Protein AF-A0A6L5YYE6-F1 (afdb_monomer)

Radius of gyration: 28.75 Å; Cα contacts (8 Å, |Δi|>4): 236; chains: 1; bounding box: 98×44×46 Å

Mean predicted aligned error: 14.34 Å

Sequence (145 aa):
MRAGAVIAVIAVLAAAAPAAGPAAAQTPPAPPPVQLPVKTYPEITTFGGSDAPVAADGQAVYQLYSAQKEAGRPWVGAVFVRRMGGAATYLSRAYDCAAGTWRWLGEAARPDRISLSVTSLDQTRRRALVPGSIEHRLAHYACAL

Secondary structure (DSSP, 8-state):
---------------PPP--PPP---PPPPPPP--------S--S-B---SSEEEE-SS-EEEEEEEE--TT-SSEEEEEEEEETTEEEEEEEEEETTTTEEEEEEEESSGGG-------TTTT--EEPPTTSHHHHHHHHHH--

Foldseek 3Di:
DDDDDDDDDDDDDDDDDDDDDDDDPPDPPDPDADQAPADPDPDCQKDQWDPDFQDDDVFWTKTWRMWHDDPPDQWIWTWIWIDGPNQTKIWIKIDNNRRQKIAGQAMDSDPVPRPSPCVDPVRGDIGHHDPPDRVVSVNNVNSND

Structure (mmCIF, N/CA/C/O backbone):
data_AF-A0A6L5YYE6-F1
#
_entry.id   AF-A0A6L5YYE6-F1
#
loop_
_atom_site.group_PDB
_atom_site.id
_atom_site.type_symbol
_atom_site.label_atom_id
_atom_site.label_alt_id
_atom_site.label_comp_id
_atom_site.label_asym_id
_atom_site.label_entity_id
_atom_site.label_seq_id
_atom_site.pdbx_PDB_ins_code
_atom_site.Cartn_x
_atom_site.Cartn_y
_atom_site.Cartn_z
_atom_site.occupancy
_atom_site.B_iso_or_equiv
_atom_site.auth_seq_id
_atom_site.auth_comp_id
_atom_site.auth_asym_id
_atom_site.auth_atom_id
_atom_site.pdbx_PDB_model_num
ATOM 1 N N . MET A 1 1 ? -85.479 -28.296 -27.230 1.00 37.72 1 MET A N 1
ATOM 2 C CA . MET A 1 1 ? -84.023 -28.414 -27.457 1.00 37.72 1 MET A CA 1
ATOM 3 C C . MET A 1 1 ? -83.508 -27.062 -27.933 1.00 37.72 1 MET A C 1
ATOM 5 O O . MET A 1 1 ? -84.096 -26.551 -28.870 1.00 37.72 1 MET A O 1
ATOM 9 N N . ARG A 1 2 ? -82.450 -26.548 -27.280 1.00 36.22 2 ARG A N 1
ATOM 10 C CA . ARG A 1 2 ? -81.514 -25.468 -27.692 1.00 36.22 2 ARG A CA 1
ATOM 11 C C . ARG A 1 2 ? -82.129 -24.077 -27.962 1.00 36.22 2 ARG A C 1
ATOM 13 O O . ARG A 1 2 ? -82.857 -23.893 -28.919 1.00 36.22 2 ARG A O 1
ATOM 20 N N . ALA A 1 3 ? -81.996 -23.155 -27.000 1.00 36.00 3 ALA A N 1
ATOM 21 C CA . ALA A 1 3 ? -80.912 -22.152 -26.859 1.00 36.00 3 ALA A CA 1
ATOM 22 C C . ALA A 1 3 ? -81.203 -20.917 -27.742 1.00 36.00 3 ALA A C 1
ATOM 24 O O . ALA A 1 3 ? -81.320 -21.055 -28.947 1.00 36.00 3 ALA A O 1
ATOM 25 N N . GLY A 1 4 ? -81.420 -19.701 -27.239 1.00 31.62 4 GLY A N 1
ATOM 26 C CA . GLY A 1 4 ? -80.808 -19.047 -26.085 1.00 31.62 4 GLY A CA 1
ATOM 27 C C . GLY A 1 4 ? -79.820 -18.007 -26.614 1.00 31.62 4 GLY A C 1
ATOM 28 O O . GLY A 1 4 ? -78.651 -18.323 -26.789 1.00 31.62 4 GLY A O 1
ATOM 29 N N . ALA A 1 5 ? -80.297 -16.795 -26.909 1.00 41.75 5 ALA A N 1
ATOM 30 C CA . ALA A 1 5 ? -79.463 -15.660 -27.297 1.00 41.75 5 ALA A CA 1
ATOM 31 C C . ALA A 1 5 ? -79.866 -14.459 -26.434 1.00 41.75 5 ALA A C 1
ATOM 33 O O . ALA A 1 5 ? -80.883 -13.817 -26.681 1.00 41.75 5 ALA A O 1
ATOM 34 N N . VAL A 1 6 ? -79.092 -14.203 -25.381 1.00 44.09 6 VAL A N 1
ATOM 35 C CA . VAL A 1 6 ? -79.215 -13.001 -24.553 1.00 44.09 6 VAL A CA 1
ATOM 36 C C . VAL A 1 6 ? -77.948 -12.189 -24.771 1.00 44.09 6 VAL A C 1
ATOM 38 O O . VAL A 1 6 ? -76.844 -12.643 -24.480 1.00 44.09 6 VAL A O 1
ATOM 41 N N . ILE A 1 7 ? -78.129 -11.004 -25.345 1.00 43.66 7 ILE A N 1
ATOM 42 C CA . ILE A 1 7 ? -77.086 -10.012 -25.596 1.00 43.66 7 ILE A CA 1
ATOM 43 C C . ILE A 1 7 ? -76.761 -9.348 -24.256 1.00 43.66 7 ILE A C 1
ATOM 45 O O . ILE A 1 7 ? -77.595 -8.63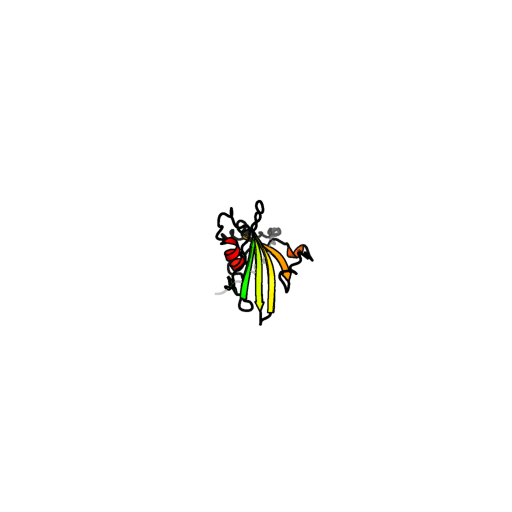6 -23.700 1.00 43.66 7 ILE A O 1
ATOM 49 N N . ALA A 1 8 ? -75.564 -9.591 -23.725 1.00 42.91 8 ALA A N 1
ATOM 50 C CA . ALA A 1 8 ? -75.058 -8.904 -22.543 1.00 42.91 8 ALA A CA 1
ATOM 51 C C . ALA A 1 8 ? -74.195 -7.710 -22.977 1.00 42.91 8 ALA A C 1
ATOM 53 O O . ALA A 1 8 ? -73.116 -7.876 -23.545 1.00 42.91 8 ALA A O 1
ATOM 54 N N . VAL A 1 9 ? -74.698 -6.502 -22.723 1.00 42.97 9 VAL A N 1
ATOM 55 C CA . VAL A 1 9 ? -73.974 -5.238 -22.890 1.00 42.97 9 VAL A CA 1
ATOM 56 C C . VAL A 1 9 ? -72.951 -5.122 -21.759 1.00 42.97 9 VAL A C 1
ATOM 58 O O . VAL A 1 9 ? -73.318 -5.063 -20.587 1.00 42.97 9 VAL A O 1
ATOM 61 N N . ILE A 1 10 ? -71.664 -5.106 -22.104 1.00 44.69 10 ILE A N 1
ATOM 62 C CA . ILE A 1 10 ? -70.564 -4.929 -21.150 1.00 44.69 10 ILE A CA 1
ATOM 63 C C . ILE A 1 10 ? -70.385 -3.427 -20.903 1.00 44.69 10 ILE A C 1
ATOM 65 O O . ILE A 1 10 ? -69.902 -2.700 -21.768 1.00 44.69 10 ILE A O 1
ATOM 69 N N . ALA A 1 11 ? -70.774 -2.964 -19.715 1.00 44.66 11 ALA A N 1
ATOM 70 C CA . ALA A 1 11 ? -70.412 -1.643 -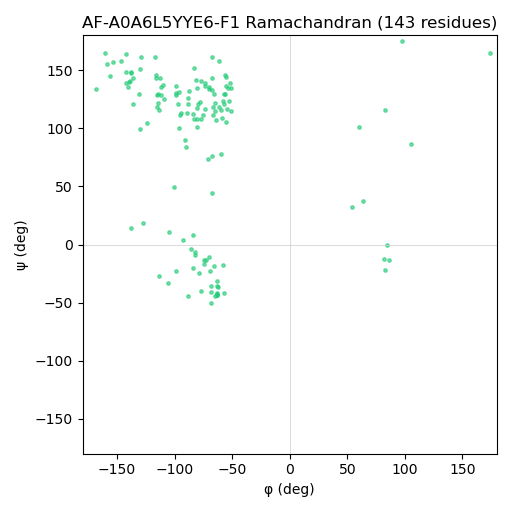19.218 1.00 44.66 11 ALA A CA 1
ATOM 71 C C . ALA A 1 11 ? -68.982 -1.690 -18.655 1.00 44.66 11 ALA A C 1
ATOM 73 O O . ALA A 1 11 ? -68.698 -2.414 -17.701 1.00 44.66 11 ALA A O 1
ATOM 74 N N . VAL A 1 12 ? -68.076 -0.924 -19.261 1.00 41.44 12 VAL A N 1
ATOM 75 C CA . VAL A 1 12 ? -66.694 -0.750 -18.801 1.00 41.44 12 VAL A CA 1
ATOM 76 C C . VAL A 1 12 ? -66.690 0.269 -17.659 1.00 41.44 12 VAL A C 1
ATOM 78 O O . VAL A 1 12 ? -66.885 1.459 -17.893 1.00 41.44 12 VAL A O 1
ATOM 81 N N . LEU A 1 13 ? -66.465 -0.182 -16.421 1.00 44.88 13 LEU A N 1
ATOM 82 C CA . LEU A 1 13 ? -66.096 0.706 -15.317 1.00 44.88 13 LEU A CA 1
ATOM 83 C C . LEU A 1 13 ? -64.581 0.947 -15.357 1.00 44.88 13 LEU A C 1
ATOM 85 O O . LEU A 1 13 ? -63.789 0.041 -15.106 1.00 44.88 13 LEU A O 1
ATOM 89 N N . ALA A 1 14 ? -64.184 2.182 -15.657 1.00 45.44 14 ALA A N 1
ATOM 90 C CA . ALA A 1 14 ? -62.818 2.657 -15.494 1.00 45.44 14 ALA A CA 1
ATOM 91 C C . ALA A 1 14 ? -62.548 2.943 -14.007 1.00 45.44 14 ALA A C 1
ATOM 93 O O . ALA A 1 14 ? -63.052 3.921 -13.456 1.00 45.44 14 ALA A O 1
ATOM 94 N N . ALA A 1 15 ? -61.751 2.095 -13.355 1.00 43.44 15 ALA A N 1
ATOM 95 C CA . ALA A 1 15 ? -61.186 2.376 -12.040 1.00 43.44 15 ALA A CA 1
ATOM 96 C C . ALA A 1 15 ? -59.780 2.968 -12.219 1.00 43.44 15 ALA A C 1
ATOM 98 O O . ALA A 1 15 ? -58.866 2.299 -12.702 1.00 43.44 15 ALA A O 1
ATOM 99 N N . ALA A 1 16 ? -59.622 4.241 -11.856 1.00 45.88 16 ALA A N 1
ATOM 100 C CA . ALA A 1 16 ? -58.339 4.928 -11.831 1.00 45.88 16 ALA A CA 1
ATOM 101 C C . ALA A 1 16 ? -57.434 4.316 -10.746 1.00 45.88 16 ALA A C 1
ATOM 103 O O . ALA A 1 16 ? -57.765 4.345 -9.561 1.00 45.88 16 ALA A O 1
ATOM 104 N N . ALA A 1 17 ? -56.293 3.759 -11.155 1.00 50.69 17 ALA A N 1
ATOM 105 C CA . ALA A 1 17 ? -55.246 3.309 -10.244 1.00 50.69 17 ALA A CA 1
ATOM 106 C C . ALA A 1 17 ? -54.445 4.516 -9.710 1.00 50.69 17 ALA A C 1
ATOM 108 O O . ALA A 1 17 ? -54.167 5.442 -10.478 1.00 50.69 17 ALA A O 1
ATOM 109 N N . PRO A 1 18 ? -54.048 4.533 -8.424 1.00 47.28 18 PRO A N 1
ATOM 110 C CA . PRO A 1 18 ? -53.233 5.610 -7.881 1.00 47.28 18 PRO A CA 1
ATOM 111 C C . PRO A 1 18 ? -51.813 5.553 -8.456 1.00 47.28 18 PRO A C 1
ATOM 113 O O . PRO A 1 18 ? -51.196 4.491 -8.547 1.00 47.28 18 PRO A O 1
ATOM 116 N N . ALA A 1 19 ? -51.298 6.721 -8.839 1.00 46.94 19 ALA A N 1
ATOM 117 C CA . ALA A 1 19 ? -49.935 6.907 -9.312 1.00 46.94 19 ALA A CA 1
ATOM 118 C C . ALA A 1 19 ? -48.928 6.491 -8.226 1.00 46.94 19 ALA A C 1
ATOM 120 O O . ALA A 1 19 ? -48.855 7.102 -7.159 1.00 46.94 19 ALA A O 1
ATOM 121 N N . ALA A 1 20 ? -48.150 5.445 -8.506 1.00 53.16 20 ALA A N 1
ATOM 122 C CA . ALA A 1 20 ? -47.006 5.060 -7.694 1.00 53.16 20 ALA A CA 1
ATOM 123 C C . ALA A 1 20 ? -45.951 6.177 -7.756 1.00 53.16 20 ALA A C 1
ATOM 125 O O . ALA A 1 20 ? -45.408 6.473 -8.822 1.00 53.16 20 ALA A O 1
ATOM 126 N N . GLY A 1 21 ? -45.688 6.823 -6.618 1.00 55.44 21 GLY A N 1
ATOM 127 C CA . GLY A 1 21 ? -44.588 7.776 -6.480 1.00 55.44 21 GLY A CA 1
ATOM 128 C C . GLY A 1 21 ? -43.228 7.108 -6.732 1.00 55.44 21 GLY A C 1
ATOM 129 O O . GLY A 1 21 ? -43.112 5.885 -6.611 1.00 55.44 21 GLY A O 1
ATOM 130 N N . PRO A 1 22 ? -42.188 7.883 -7.090 1.00 52.16 22 PRO A N 1
ATOM 131 C CA . PRO A 1 22 ? -40.873 7.334 -7.386 1.00 52.16 22 PRO A CA 1
ATOM 132 C C . PRO A 1 22 ? -40.325 6.632 -6.142 1.00 52.16 22 PRO A C 1
ATOM 134 O O . PRO A 1 22 ? -40.134 7.251 -5.095 1.00 52.16 22 PRO A O 1
ATOM 137 N N . ALA A 1 23 ? -40.092 5.325 -6.266 1.00 54.09 23 ALA A N 1
ATOM 138 C CA . ALA A 1 23 ? -39.403 4.543 -5.258 1.00 54.09 23 ALA A CA 1
ATOM 139 C C . ALA A 1 23 ? -38.055 5.214 -4.973 1.00 54.09 23 ALA A C 1
ATOM 141 O O . ALA A 1 23 ? -37.214 5.332 -5.866 1.00 54.09 23 ALA A O 1
ATOM 142 N N . ALA A 1 24 ? -37.871 5.687 -3.738 1.00 52.44 24 ALA A N 1
ATOM 143 C CA . ALA A 1 24 ? -36.580 6.145 -3.259 1.00 52.44 24 ALA A CA 1
ATOM 144 C C . ALA A 1 24 ? -35.567 5.034 -3.550 1.00 52.44 24 ALA A C 1
ATOM 146 O O . ALA A 1 24 ? -35.707 3.922 -3.036 1.00 52.44 24 ALA A O 1
ATOM 147 N N . ALA A 1 25 ? -34.601 5.318 -4.426 1.00 52.88 25 ALA A N 1
ATOM 148 C CA . ALA A 1 25 ? -33.508 4.412 -4.721 1.00 52.88 25 ALA A CA 1
ATOM 149 C C . ALA A 1 25 ? -32.833 4.079 -3.390 1.00 52.88 25 ALA A C 1
ATOM 151 O O . ALA A 1 25 ? -32.187 4.929 -2.778 1.00 52.88 25 ALA A O 1
ATOM 152 N N . GLN A 1 26 ? -33.072 2.866 -2.898 1.00 50.88 26 GLN A N 1
ATOM 153 C CA . GLN A 1 26 ? -32.451 2.383 -1.680 1.00 50.88 26 GLN A CA 1
ATOM 154 C C . GLN A 1 26 ? -30.956 2.306 -1.968 1.00 50.88 26 GLN A C 1
ATOM 156 O O . GLN A 1 26 ? -30.509 1.460 -2.743 1.00 50.88 26 GLN A O 1
ATOM 161 N N . THR A 1 27 ? -30.191 3.237 -1.398 1.00 52.88 27 THR A N 1
ATOM 162 C CA . THR A 1 27 ? -28.733 3.171 -1.407 1.00 52.88 27 THR A CA 1
ATOM 163 C C . THR A 1 27 ? -28.344 1.800 -0.854 1.00 52.88 27 THR A C 1
ATOM 165 O O . THR A 1 27 ? -28.782 1.471 0.253 1.00 52.88 27 THR A O 1
ATOM 168 N N . PRO A 1 28 ? -27.578 0.978 -1.596 1.00 56.84 28 PRO A N 1
ATOM 169 C CA . PRO A 1 28 ? -27.161 -0.329 -1.113 1.00 56.84 28 PRO A CA 1
ATOM 170 C C . PRO A 1 28 ? -26.515 -0.191 0.271 1.00 56.84 28 PRO A C 1
ATOM 172 O O . PRO A 1 28 ? -25.761 0.767 0.484 1.00 56.84 28 PRO A O 1
ATOM 175 N N . PRO A 1 29 ? -26.795 -1.106 1.217 1.00 58.84 29 PRO A N 1
ATOM 176 C CA . PRO A 1 29 ? -26.145 -1.081 2.517 1.00 58.84 29 PRO A CA 1
ATOM 177 C C . PRO A 1 29 ? -24.628 -1.100 2.317 1.00 58.84 29 PRO A C 1
ATOM 179 O O . PRO A 1 29 ? -24.114 -1.828 1.463 1.00 58.84 29 PRO A O 1
ATOM 182 N N . ALA A 1 30 ? -23.917 -0.267 3.080 1.00 50.91 30 ALA A N 1
ATOM 183 C CA . ALA A 1 30 ? -22.464 -0.237 3.031 1.00 50.91 30 ALA A CA 1
ATOM 184 C C . ALA A 1 30 ? -21.922 -1.660 3.270 1.00 50.91 30 ALA A C 1
ATOM 186 O O . ALA A 1 30 ? -22.423 -2.347 4.167 1.00 50.91 30 ALA A O 1
ATOM 187 N N . PRO A 1 31 ? -20.940 -2.130 2.476 1.00 56.09 31 PRO A N 1
ATOM 188 C CA . PRO A 1 31 ? -20.363 -3.451 2.678 1.00 56.09 31 PRO A CA 1
ATOM 189 C C . PRO A 1 31 ? -19.834 -3.571 4.115 1.00 56.09 31 PRO A C 1
ATOM 191 O O . PRO A 1 31 ? -19.363 -2.571 4.672 1.00 56.09 31 PRO A O 1
ATOM 194 N N . PRO A 1 32 ? -19.915 -4.766 4.730 1.00 62.44 32 PRO A N 1
ATOM 195 C CA . PRO A 1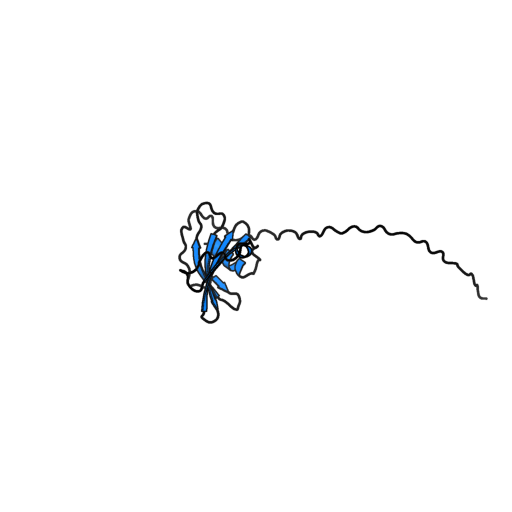 32 ? -19.424 -4.968 6.084 1.00 62.44 32 PRO A CA 1
ATOM 196 C C . PRO A 1 32 ? -17.949 -4.550 6.172 1.00 62.44 32 PRO A C 1
ATOM 198 O O . PRO A 1 32 ? -17.203 -4.742 5.205 1.00 62.44 32 PRO A O 1
ATOM 201 N N . PRO A 1 33 ? -17.517 -3.966 7.305 1.00 60.75 33 PRO A N 1
ATOM 202 C CA . PRO A 1 33 ? -16.144 -3.521 7.462 1.00 60.75 33 PRO A CA 1
ATOM 203 C C . PRO A 1 33 ? -15.204 -4.707 7.263 1.00 60.75 33 PRO A C 1
ATOM 205 O O . PRO A 1 33 ? -15.314 -5.734 7.936 1.00 60.75 33 PRO A O 1
ATOM 208 N N . VAL A 1 34 ? -14.282 -4.563 6.314 1.00 71.38 34 VAL A N 1
ATOM 209 C CA . VAL A 1 34 ? -13.221 -5.540 6.098 1.00 71.38 34 VAL A CA 1
ATOM 210 C C . VAL A 1 34 ? -12.308 -5.513 7.316 1.00 71.38 34 VAL A C 1
ATOM 212 O O . VAL A 1 34 ? -11.601 -4.533 7.544 1.00 71.38 34 VAL A O 1
ATOM 215 N N . GLN A 1 35 ? -12.320 -6.591 8.094 1.00 63.62 35 GLN A N 1
ATOM 216 C CA . GLN A 1 35 ? -11.402 -6.762 9.211 1.00 63.62 35 GLN A CA 1
ATOM 217 C C . GLN A 1 35 ? -10.056 -7.248 8.673 1.00 63.62 35 GLN A C 1
ATOM 219 O O . GLN A 1 35 ? -9.892 -8.417 8.329 1.00 63.62 35 GLN A O 1
ATOM 224 N N . LEU A 1 36 ? -9.097 -6.333 8.565 1.00 66.88 36 LEU A N 1
ATOM 225 C CA . LEU A 1 36 ? -7.698 -6.688 8.347 1.00 66.88 36 LEU A CA 1
ATOM 226 C C . LEU A 1 36 ? -7.043 -7.028 9.691 1.00 66.88 36 LEU A C 1
ATOM 228 O O . LEU A 1 36 ? -7.456 -6.477 10.712 1.00 66.88 36 LEU A O 1
ATOM 232 N N . PRO A 1 37 ? -6.014 -7.893 9.726 1.00 61.25 37 PRO A N 1
ATOM 233 C CA . PRO A 1 37 ? -5.195 -8.045 10.920 1.00 61.25 37 PRO A CA 1
ATOM 234 C C . PRO A 1 37 ? -4.576 -6.686 11.261 1.00 61.25 37 PRO A C 1
ATOM 236 O O . PRO A 1 37 ? -3.728 -6.173 10.534 1.00 61.25 37 PRO A O 1
ATOM 239 N N . VAL A 1 38 ? -5.051 -6.079 12.347 1.00 55.28 38 VAL A N 1
ATOM 240 C CA . VAL A 1 38 ? -4.522 -4.827 12.884 1.00 55.28 38 VAL A CA 1
ATOM 241 C C . VAL A 1 38 ? -3.548 -5.219 13.981 1.00 55.28 38 VAL A C 1
ATOM 243 O O . VAL A 1 38 ? -3.966 -5.550 15.091 1.00 55.28 38 VAL A O 1
ATOM 246 N N . LYS A 1 39 ? -2.247 -5.208 13.695 1.00 53.88 39 LYS A N 1
ATOM 247 C CA . LYS A 1 39 ? -1.283 -5.199 14.794 1.00 53.88 39 LYS A CA 1
ATOM 248 C C . LYS A 1 39 ? -1.401 -3.859 15.506 1.00 53.88 39 LYS A C 1
ATOM 250 O O . LYS A 1 39 ? -1.474 -2.816 14.865 1.00 53.88 39 LYS A O 1
ATOM 255 N N . THR A 1 40 ? -1.470 -3.861 16.831 1.00 47.12 40 THR A N 1
ATOM 256 C CA . THR A 1 40 ? -1.322 -2.630 17.608 1.00 47.12 40 THR A CA 1
ATOM 257 C C . THR A 1 40 ? 0.036 -2.029 17.243 1.00 47.12 40 THR A C 1
ATOM 259 O O . THR A 1 40 ? 1.053 -2.703 17.355 1.00 47.12 40 THR A O 1
ATOM 262 N N . TYR A 1 41 ? 0.033 -0.791 16.733 1.00 46.91 41 TYR A N 1
ATOM 263 C CA . TYR A 1 41 ? 1.160 -0.154 16.032 1.00 46.91 41 TYR A CA 1
ATOM 264 C C . TYR A 1 41 ? 1.994 0.836 16.879 1.00 46.91 41 TYR A C 1
ATOM 266 O O . TYR A 1 41 ? 2.209 1.959 16.412 1.00 46.91 41 TYR A O 1
ATOM 274 N N . PRO A 1 42 ? 2.476 0.545 18.101 1.00 44.06 42 PRO A N 1
ATOM 275 C CA . PRO A 1 42 ? 3.362 1.504 18.744 1.00 44.06 42 PRO A CA 1
ATOM 276 C C . PRO A 1 42 ? 4.757 1.600 18.083 1.00 44.06 42 PRO A C 1
ATOM 278 O O . PRO A 1 42 ? 5.475 2.537 18.410 1.00 44.06 42 PRO A O 1
ATOM 281 N N . GLU A 1 43 ? 5.163 0.710 17.154 1.00 44.62 43 GLU A N 1
ATOM 282 C CA . GLU A 1 43 ? 6.609 0.524 16.875 1.00 44.62 43 GLU A CA 1
ATOM 283 C C . GLU A 1 43 ? 7.068 0.376 15.403 1.00 44.62 43 GLU A C 1
ATOM 285 O O . GLU A 1 43 ? 8.225 0.032 15.169 1.00 44.62 43 GLU A O 1
ATOM 290 N N . ILE A 1 44 ? 6.259 0.679 14.376 1.00 49.81 44 ILE A N 1
ATOM 291 C CA . ILE A 1 44 ? 6.791 0.732 12.990 1.00 49.81 44 ILE A CA 1
ATOM 292 C C . ILE A 1 44 ? 7.283 2.144 12.679 1.00 49.81 44 ILE A C 1
ATOM 294 O O . ILE A 1 44 ? 6.577 2.939 12.057 1.00 49.81 44 ILE A O 1
ATOM 298 N N . THR A 1 45 ? 8.514 2.455 13.080 1.00 56.31 45 THR A N 1
ATOM 299 C CA . THR A 1 45 ? 9.168 3.708 12.675 1.00 56.31 45 THR A CA 1
ATOM 300 C C . THR A 1 45 ? 9.496 3.702 11.180 1.00 56.31 45 THR A C 1
ATOM 302 O O . THR A 1 45 ? 9.258 4.706 10.515 1.00 56.31 45 THR A O 1
ATOM 305 N N . THR A 1 46 ? 9.965 2.581 10.612 1.00 61.28 46 THR A N 1
ATOM 306 C CA . THR A 1 46 ? 10.066 2.309 9.159 1.00 61.28 46 THR A CA 1
ATOM 307 C C . THR A 1 46 ? 10.381 0.827 8.915 1.00 61.28 46 THR A C 1
ATOM 309 O O . THR A 1 46 ? 11.298 0.292 9.528 1.00 61.28 46 THR A O 1
ATOM 312 N N . PHE A 1 47 ? 9.683 0.167 7.985 1.00 66.75 47 PHE A N 1
ATOM 313 C CA . PHE A 1 47 ? 10.066 -1.144 7.445 1.00 66.75 47 PHE A CA 1
ATOM 314 C C . PHE A 1 47 ? 10.774 -0.975 6.092 1.00 66.75 47 PHE A C 1
ATOM 316 O O . PHE A 1 47 ? 10.241 -0.304 5.208 1.00 66.75 47 PHE A O 1
ATOM 323 N N . GLY A 1 48 ? 11.953 -1.588 5.934 1.00 63.94 48 GLY A N 1
ATOM 324 C CA . GLY A 1 48 ? 12.844 -1.434 4.770 1.00 63.94 48 GLY A CA 1
ATOM 325 C C . GLY A 1 48 ? 12.537 -2.320 3.556 1.00 63.94 48 GLY A C 1
ATOM 326 O O . GLY A 1 48 ? 13.333 -2.350 2.623 1.00 63.94 48 GLY A O 1
ATOM 327 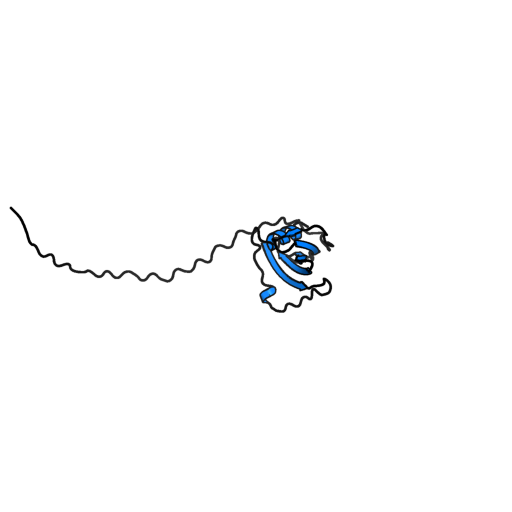N N . GLY A 1 49 ? 11.412 -3.037 3.570 1.00 70.94 49 GLY A N 1
ATOM 328 C CA . GLY A 1 49 ? 10.967 -3.865 2.450 1.00 70.94 49 GLY A CA 1
ATOM 329 C C . GLY A 1 49 ? 11.316 -5.347 2.573 1.00 70.94 49 GLY A C 1
ATOM 330 O O . GLY A 1 49 ? 11.943 -5.795 3.530 1.00 70.94 49 GLY A O 1
ATOM 331 N N . SER A 1 50 ? 10.824 -6.127 1.616 1.00 72.62 50 SER A N 1
ATOM 332 C CA . SER A 1 50 ? 11.080 -7.557 1.473 1.00 72.62 50 SER A CA 1
ATOM 333 C C . SER A 1 50 ? 11.250 -7.895 -0.003 1.00 72.62 50 SER A C 1
ATOM 335 O O . SER A 1 50 ? 10.444 -7.477 -0.837 1.00 72.62 50 SER A O 1
ATOM 337 N N . ASP A 1 51 ? 12.261 -8.705 -0.313 1.00 72.81 51 ASP A N 1
ATOM 338 C CA . ASP A 1 51 ? 12.455 -9.257 -1.656 1.00 72.81 51 ASP A CA 1
ATOM 339 C C . ASP A 1 51 ? 11.422 -10.345 -1.994 1.00 72.81 51 ASP A C 1
ATOM 341 O O . ASP A 1 51 ? 11.256 -10.718 -3.159 1.00 72.81 51 ASP A O 1
ATOM 345 N N . ALA A 1 52 ? 10.687 -10.848 -0.997 1.00 83.19 52 ALA A N 1
ATOM 346 C CA . ALA A 1 52 ? 9.635 -11.825 -1.218 1.00 83.19 52 ALA A CA 1
ATOM 347 C C . ALA A 1 52 ? 8.400 -11.171 -1.869 1.00 83.19 52 ALA A C 1
ATOM 349 O O . ALA A 1 52 ? 7.993 -10.067 -1.487 1.00 83.19 52 ALA A O 1
ATOM 350 N N . PRO A 1 53 ? 7.764 -11.841 -2.846 1.00 87.25 53 PRO A N 1
ATOM 351 C CA . PRO A 1 53 ? 6.503 -11.374 -3.395 1.00 87.25 53 PRO A CA 1
ATOM 352 C C . PRO A 1 53 ? 5.408 -11.437 -2.323 1.00 87.25 53 PRO A C 1
ATOM 354 O O . PRO A 1 53 ? 5.199 -12.470 -1.692 1.00 87.25 53 PRO A O 1
ATOM 357 N N . VAL A 1 54 ? 4.688 -10.331 -2.142 1.00 88.62 54 VAL A N 1
ATOM 358 C CA . VAL A 1 54 ? 3.597 -10.206 -1.161 1.00 88.62 54 VAL A CA 1
ATOM 359 C C . VAL A 1 54 ? 2.219 -10.389 -1.795 1.00 88.62 54 VAL A C 1
ATOM 361 O O . VAL A 1 54 ? 1.261 -10.736 -1.108 1.00 88.62 54 VAL A O 1
ATOM 364 N N . ALA A 1 55 ? 2.101 -10.168 -3.109 1.00 91.44 55 ALA A N 1
ATOM 365 C CA . ALA A 1 55 ? 0.891 -10.451 -3.874 1.00 91.44 55 ALA A CA 1
ATOM 366 C C . ALA A 1 55 ? 1.178 -10.551 -5.383 1.00 91.44 55 ALA A C 1
ATOM 368 O O . ALA A 1 55 ? 2.210 -10.087 -5.866 1.00 91.44 55 ALA A O 1
ATOM 369 N N . ALA A 1 56 ? 0.227 -11.109 -6.134 1.00 91.62 56 ALA A N 1
ATOM 370 C CA . ALA A 1 56 ? 0.210 -11.107 -7.596 1.00 91.62 56 ALA A CA 1
ATOM 371 C C . ALA A 1 56 ? -1.235 -11.035 -8.124 1.00 91.62 56 ALA A C 1
ATOM 373 O O . ALA A 1 56 ? -2.176 -11.390 -7.404 1.00 91.62 56 ALA A O 1
ATOM 374 N N . ASP A 1 57 ? -1.422 -10.573 -9.359 1.00 90.31 57 ASP A N 1
ATOM 375 C CA . ASP A 1 57 ? -2.725 -10.480 -10.050 1.00 90.31 57 ASP A CA 1
ATOM 376 C C . ASP A 1 57 ? -2.722 -11.143 -11.443 1.00 90.31 57 ASP A C 1
ATOM 378 O O . ASP A 1 57 ? -3.592 -10.887 -12.270 1.00 90.31 57 ASP A O 1
ATOM 382 N N . GLY A 1 58 ? -1.750 -12.025 -11.701 1.00 85.81 58 GLY A N 1
ATOM 383 C CA . GLY A 1 58 ? -1.586 -12.739 -12.973 1.00 85.81 58 GLY A CA 1
ATOM 384 C C . GLY A 1 58 ? -0.846 -11.938 -14.048 1.00 85.81 58 GLY A C 1
ATOM 385 O O . GLY A 1 58 ? -0.239 -12.536 -14.931 1.00 85.81 58 GLY A O 1
ATOM 386 N N . GLN A 1 59 ? -0.823 -10.608 -13.944 1.00 87.44 59 GLN A N 1
ATOM 387 C CA . GLN A 1 59 ? -0.060 -9.728 -14.837 1.00 87.44 59 GLN A CA 1
ATOM 388 C C . GLN A 1 59 ? 1.181 -9.158 -14.151 1.00 87.44 59 GLN A C 1
ATOM 390 O O . GLN A 1 59 ? 2.216 -8.954 -14.790 1.00 87.44 59 GLN A O 1
ATOM 395 N N . ALA A 1 60 ? 1.076 -8.916 -12.847 1.00 92.81 60 ALA A N 1
ATOM 396 C CA . ALA A 1 60 ? 2.113 -8.309 -12.049 1.00 92.81 60 ALA A CA 1
ATOM 397 C C . ALA A 1 60 ? 2.405 -9.097 -10.774 1.00 92.81 60 ALA A C 1
ATOM 399 O O . ALA A 1 60 ? 1.531 -9.734 -10.177 1.00 92.81 60 ALA A O 1
ATOM 400 N N . VAL A 1 61 ? 3.653 -8.980 -10.330 1.00 94.19 61 VAL A N 1
ATOM 401 C CA . VAL A 1 61 ? 4.103 -9.405 -9.004 1.00 94.19 61 VAL A CA 1
ATOM 402 C C . VAL A 1 61 ? 4.425 -8.165 -8.186 1.00 94.19 61 VAL A C 1
ATOM 404 O O . VAL A 1 61 ? 5.049 -7.227 -8.685 1.00 94.19 61 VAL A O 1
ATOM 407 N N . TYR A 1 62 ? 4.003 -8.168 -6.928 1.00 93.94 62 TYR A N 1
ATOM 408 C CA . TYR A 1 62 ? 4.178 -7.058 -6.008 1.00 93.94 62 TYR A CA 1
ATOM 409 C C . TYR A 1 62 ? 5.108 -7.473 -4.878 1.00 93.94 62 TYR A C 1
ATOM 411 O O . TYR A 1 62 ? 4.897 -8.502 -4.240 1.00 93.94 62 TYR A O 1
ATOM 419 N N . GLN A 1 63 ? 6.114 -6.650 -4.618 1.00 92.81 63 GLN A N 1
ATOM 420 C CA . GLN A 1 63 ? 7.022 -6.763 -3.478 1.00 92.81 63 GLN A CA 1
ATOM 421 C C . GLN A 1 63 ? 6.832 -5.539 -2.594 1.00 92.81 63 GLN A C 1
ATOM 423 O O . GLN A 1 63 ? 6.561 -4.446 -3.098 1.00 92.81 63 GLN A O 1
ATOM 428 N N . LEU A 1 64 ? 6.968 -5.696 -1.282 1.0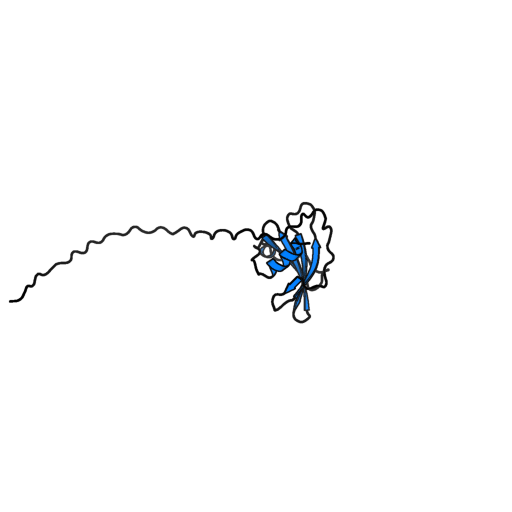0 89.56 64 LEU A N 1
ATOM 429 C CA . LEU A 1 64 ? 6.932 -4.544 -0.392 1.00 89.56 64 LEU A CA 1
ATOM 430 C C . LEU A 1 64 ? 8.298 -3.856 -0.412 1.00 89.56 64 LEU A C 1
ATOM 432 O O . LEU A 1 64 ? 9.294 -4.470 -0.056 1.00 89.56 64 LEU A O 1
ATOM 436 N N . TYR A 1 65 ? 8.340 -2.584 -0.796 1.00 86.81 65 TYR A N 1
ATOM 437 C CA . TYR A 1 65 ? 9.559 -1.777 -0.747 1.00 86.81 65 TYR A CA 1
ATOM 438 C C . TYR A 1 65 ? 9.721 -1.090 0.605 1.00 86.81 65 TYR A C 1
ATOM 440 O O . TYR A 1 65 ? 10.803 -1.082 1.174 1.00 86.81 65 TYR A O 1
ATOM 448 N N . SER A 1 66 ? 8.642 -0.514 1.132 1.00 84.62 66 SER A N 1
ATOM 449 C CA . SER A 1 66 ? 8.648 0.066 2.470 1.00 84.62 66 SER A CA 1
ATOM 450 C C . SER A 1 66 ? 7.242 0.184 3.038 1.00 84.62 66 SER A C 1
ATOM 452 O O . SER A 1 66 ? 6.263 0.264 2.295 1.00 84.62 66 SER A O 1
ATOM 454 N N . ALA A 1 67 ? 7.142 0.210 4.363 1.00 85.75 67 ALA A N 1
ATOM 455 C CA . ALA A 1 67 ? 5.917 0.554 5.076 1.00 85.75 67 ALA A CA 1
ATOM 456 C C . ALA A 1 67 ? 6.247 1.423 6.293 1.00 85.75 67 ALA A C 1
ATOM 458 O O . ALA A 1 67 ? 7.253 1.202 6.967 1.00 85.75 67 ALA A O 1
ATOM 459 N N . GLN A 1 68 ? 5.422 2.431 6.557 1.00 80.19 68 GLN A N 1
ATOM 460 C CA . GLN A 1 68 ? 5.632 3.420 7.610 1.00 80.19 68 GLN A CA 1
ATOM 461 C C . GLN A 1 68 ? 4.309 3.784 8.279 1.00 80.19 68 GLN A C 1
ATOM 463 O O . GLN A 1 68 ? 3.285 3.986 7.614 1.00 80.19 68 GLN A O 1
ATOM 468 N N . LYS A 1 69 ? 4.343 3.915 9.607 1.00 77.56 69 LYS A N 1
ATOM 469 C CA . LYS A 1 69 ? 3.221 4.385 10.414 1.00 77.56 69 LYS A CA 1
ATOM 470 C C . LYS A 1 69 ? 3.669 5.583 11.242 1.00 77.56 69 LYS A C 1
ATOM 472 O O . LYS A 1 69 ? 4.363 5.443 12.239 1.00 77.56 69 LYS A O 1
ATOM 477 N N . GLU A 1 70 ? 3.254 6.773 10.829 1.00 66.94 70 GLU A N 1
ATOM 478 C CA . GLU A 1 70 ? 3.515 7.986 11.604 1.00 66.94 70 GLU A CA 1
ATOM 479 C C . GLU A 1 70 ? 2.615 8.037 12.846 1.00 66.94 70 GLU A C 1
ATOM 481 O O . GLU A 1 70 ? 1.406 7.772 12.772 1.00 66.94 70 GLU A O 1
ATOM 486 N N . ALA A 1 71 ? 3.201 8.417 13.985 1.00 66.19 71 ALA A N 1
ATOM 487 C CA . ALA A 1 71 ? 2.463 8.639 15.220 1.00 66.19 71 ALA A CA 1
ATOM 488 C C . ALA A 1 71 ? 1.350 9.678 14.992 1.00 66.19 71 ALA A C 1
ATOM 490 O O . ALA A 1 71 ? 1.576 10.747 14.429 1.00 66.19 71 ALA A O 1
ATOM 491 N N . GLY A 1 72 ? 0.124 9.347 15.405 1.00 66.25 72 GLY A N 1
ATOM 492 C CA . GLY A 1 72 ? -1.038 10.229 15.262 1.00 66.25 72 GLY A CA 1
ATOM 493 C C . GLY A 1 72 ? -1.757 10.176 13.907 1.00 66.25 72 GLY A C 1
ATOM 494 O O . GLY A 1 72 ? -2.777 10.846 13.749 1.00 66.25 72 GLY A O 1
ATOM 495 N N . ARG A 1 73 ? -1.307 9.368 12.933 1.00 70.62 73 ARG A N 1
ATOM 496 C CA . ARG A 1 73 ? -2.049 9.164 11.674 1.00 70.62 73 ARG A CA 1
ATOM 497 C C . ARG A 1 73 ? -2.866 7.875 11.702 1.00 70.62 73 ARG A C 1
ATOM 499 O O . ARG A 1 73 ? -2.349 6.832 12.098 1.00 70.62 73 ARG A O 1
ATOM 506 N N . PRO A 1 74 ? -4.128 7.887 11.230 1.00 75.94 74 PRO A N 1
ATOM 507 C CA . PRO A 1 74 ? -4.983 6.701 11.288 1.00 75.94 74 PRO A CA 1
ATOM 508 C C . PRO A 1 74 ? -4.606 5.627 10.255 1.00 75.94 74 PRO A C 1
ATOM 510 O O . PRO A 1 74 ? -4.980 4.473 10.410 1.00 75.94 74 PRO A O 1
ATOM 513 N N . TRP A 1 75 ? -3.769 5.939 9.264 1.00 81.25 75 TRP A N 1
ATOM 514 C CA . TRP A 1 75 ? -3.402 5.032 8.167 1.00 81.25 75 TRP A CA 1
ATOM 515 C C . TRP A 1 75 ? -1.903 4.683 8.140 1.00 81.25 75 TRP A C 1
ATOM 517 O O . TRP A 1 75 ? -1.105 5.364 8.779 1.00 81.25 75 TRP A O 1
ATOM 527 N N . VAL A 1 76 ? -1.542 3.597 7.452 1.00 86.12 76 VAL A N 1
ATOM 528 C CA . VAL A 1 76 ? -0.171 3.138 7.154 1.00 86.12 76 VAL A CA 1
ATOM 529 C C . VAL A 1 76 ? 0.187 3.581 5.735 1.00 86.12 76 VAL A C 1
ATOM 531 O O . VAL A 1 76 ? -0.598 3.357 4.813 1.00 86.12 76 VAL A O 1
ATOM 534 N N . GLY A 1 77 ? 1.342 4.216 5.544 1.00 86.69 77 GLY A N 1
ATOM 535 C CA . GLY A 1 77 ? 1.901 4.494 4.220 1.00 86.69 77 GLY A CA 1
ATOM 536 C C . GLY A 1 77 ? 2.748 3.315 3.753 1.00 86.69 77 GLY A C 1
ATOM 537 O O . GLY A 1 77 ? 3.574 2.827 4.515 1.00 86.69 77 GLY A O 1
ATOM 538 N N . ALA A 1 78 ? 2.561 2.841 2.525 1.00 89.00 78 ALA A N 1
ATOM 539 C CA . ALA A 1 78 ? 3.329 1.728 1.979 1.00 89.00 78 ALA A CA 1
ATOM 540 C C . ALA A 1 78 ? 3.716 1.975 0.522 1.00 89.00 78 ALA A C 1
ATOM 542 O O . ALA A 1 78 ? 2.916 2.473 -0.277 1.00 89.00 78 ALA A O 1
ATOM 543 N N . VAL A 1 79 ? 4.939 1.585 0.178 1.00 88.69 79 VAL A N 1
ATOM 544 C CA . VAL A 1 79 ? 5.453 1.571 -1.187 1.00 88.69 79 VAL A CA 1
ATOM 545 C C . VAL A 1 79 ? 5.640 0.126 -1.615 1.00 88.69 79 VAL A C 1
ATOM 547 O O . VAL A 1 79 ? 6.297 -0.654 -0.929 1.00 88.69 79 VAL A O 1
ATOM 550 N N . PHE A 1 80 ? 5.097 -0.224 -2.775 1.00 91.50 80 PHE A N 1
ATOM 551 C CA . PHE A 1 80 ? 5.266 -1.541 -3.382 1.00 91.50 80 PHE A CA 1
ATOM 552 C C . PHE A 1 80 ? 6.015 -1.424 -4.696 1.00 91.50 80 PHE A C 1
ATOM 554 O O . PHE A 1 80 ? 5.771 -0.497 -5.464 1.00 91.50 80 PHE A O 1
ATOM 561 N N . VAL A 1 81 ? 6.864 -2.397 -4.995 1.00 91.94 81 VAL A N 1
ATOM 562 C CA . VAL A 1 81 ? 7.401 -2.584 -6.342 1.00 91.94 81 VAL A CA 1
ATOM 563 C C . VAL A 1 81 ? 6.450 -3.499 -7.100 1.00 91.94 81 VAL A C 1
ATOM 565 O O . VAL A 1 81 ? 6.332 -4.675 -6.770 1.00 91.94 81 VAL A O 1
ATOM 568 N N . ARG A 1 82 ? 5.780 -2.967 -8.119 1.00 94.12 82 ARG A N 1
ATOM 569 C CA . ARG A 1 82 ? 5.033 -3.732 -9.119 1.00 94.12 82 ARG A CA 1
ATOM 570 C C . ARG A 1 82 ? 5.977 -4.099 -10.257 1.00 94.12 82 ARG A C 1
ATOM 572 O O . ARG A 1 82 ? 6.514 -3.206 -10.913 1.00 94.12 82 ARG A O 1
ATOM 579 N N . ARG A 1 83 ? 6.153 -5.391 -10.520 1.00 93.25 83 ARG A N 1
ATOM 580 C CA . ARG A 1 83 ? 6.943 -5.908 -11.643 1.00 93.25 83 ARG A CA 1
ATOM 581 C C . ARG A 1 83 ? 6.036 -6.523 -12.704 1.00 93.25 83 ARG A C 1
ATOM 583 O O . ARG A 1 83 ? 5.263 -7.421 -12.384 1.00 93.25 83 ARG A O 1
ATOM 590 N N . MET A 1 84 ? 6.157 -6.062 -13.949 1.00 92.38 84 MET A N 1
ATOM 591 C CA . MET A 1 84 ? 5.426 -6.573 -15.121 1.00 92.38 84 MET A CA 1
ATOM 592 C C . MET A 1 84 ? 6.391 -6.702 -16.299 1.00 92.38 84 MET A C 1
ATOM 594 O O . MET A 1 84 ? 7.007 -5.713 -16.686 1.00 92.38 84 MET A O 1
ATOM 598 N N . GLY A 1 85 ? 6.556 -7.907 -16.855 1.00 85.38 85 GLY A N 1
ATOM 599 C CA . GLY A 1 85 ? 7.400 -8.120 -18.042 1.00 85.38 85 GLY A CA 1
ATOM 600 C C . GLY A 1 85 ? 8.843 -7.605 -17.907 1.00 85.38 85 GLY A C 1
ATOM 601 O O . GLY A 1 85 ? 9.409 -7.112 -18.874 1.00 85.38 85 GLY A O 1
ATOM 602 N N . GLY A 1 86 ? 9.418 -7.645 -16.700 1.00 82.12 86 GLY A N 1
ATOM 603 C CA . GLY A 1 86 ? 10.764 -7.128 -16.410 1.00 82.12 86 GLY A CA 1
ATOM 604 C C . GLY A 1 86 ? 10.837 -5.633 -16.064 1.00 82.12 86 GLY A C 1
ATOM 605 O O . GLY A 1 86 ? 11.844 -5.197 -15.510 1.00 82.12 86 GLY A O 1
ATOM 606 N N . ALA A 1 87 ? 9.775 -4.855 -16.296 1.00 88.50 87 ALA A N 1
ATOM 607 C CA . ALA A 1 87 ? 9.690 -3.461 -15.864 1.00 88.50 87 ALA A CA 1
ATOM 608 C C . ALA A 1 87 ? 9.270 -3.362 -14.389 1.00 88.50 87 ALA A C 1
ATOM 610 O O . ALA A 1 87 ? 8.407 -4.116 -13.938 1.00 88.50 87 ALA A O 1
ATOM 611 N N . ALA A 1 88 ? 9.854 -2.414 -13.651 1.00 90.38 88 ALA A N 1
ATOM 612 C CA . ALA A 1 88 ? 9.510 -2.124 -12.261 1.00 90.38 88 ALA A CA 1
ATOM 613 C C . ALA A 1 88 ? 8.834 -0.750 -12.135 1.00 90.38 88 ALA A C 1
ATOM 615 O O . ALA A 1 88 ? 9.288 0.242 -12.706 1.00 90.38 88 ALA A O 1
ATOM 616 N N . THR A 1 89 ? 7.753 -0.687 -11.363 1.00 90.62 89 THR A N 1
ATOM 617 C CA . THR A 1 89 ? 7.058 0.553 -11.001 1.00 90.62 89 THR A CA 1
ATOM 618 C C . THR A 1 89 ? 6.826 0.569 -9.500 1.00 90.62 89 THR A C 1
ATOM 620 O O . THR A 1 89 ? 6.293 -0.382 -8.940 1.00 90.62 89 THR A O 1
ATOM 623 N N . TYR A 1 90 ? 7.195 1.657 -8.847 1.00 88.81 90 TYR A N 1
ATOM 624 C CA . TYR A 1 90 ? 6.968 1.877 -7.431 1.00 88.81 90 TYR A CA 1
ATOM 625 C C . TYR A 1 90 ? 5.601 2.518 -7.238 1.00 88.81 90 TYR A C 1
ATOM 627 O O . TYR A 1 90 ? 5.311 3.543 -7.846 1.00 88.81 90 TYR A O 1
ATOM 635 N N . LEU A 1 91 ? 4.764 1.914 -6.404 1.00 89.19 91 LEU A N 1
ATOM 636 C CA . LEU A 1 91 ? 3.393 2.326 -6.135 1.00 89.19 91 LEU A CA 1
ATOM 637 C C . LEU A 1 91 ? 3.282 2.766 -4.682 1.00 89.19 91 LEU A C 1
ATOM 639 O O . LEU A 1 91 ? 3.468 1.947 -3.786 1.00 89.19 91 LEU A O 1
ATOM 643 N N . SER A 1 92 ? 2.930 4.028 -4.450 1.00 87.25 92 SER A N 1
ATOM 644 C CA . SER A 1 92 ? 2.704 4.558 -3.105 1.00 87.25 92 SER A CA 1
ATOM 645 C C . SER A 1 92 ? 1.217 4.528 -2.750 1.00 87.25 92 SER A C 1
ATOM 647 O O . SER A 1 92 ? 0.350 4.915 -3.551 1.00 87.25 92 SER A O 1
ATOM 649 N N . ARG A 1 93 ? 0.905 4.010 -1.563 1.00 89.25 93 ARG A N 1
ATOM 650 C CA . ARG A 1 93 ? -0.451 3.762 -1.060 1.00 89.25 93 ARG A CA 1
A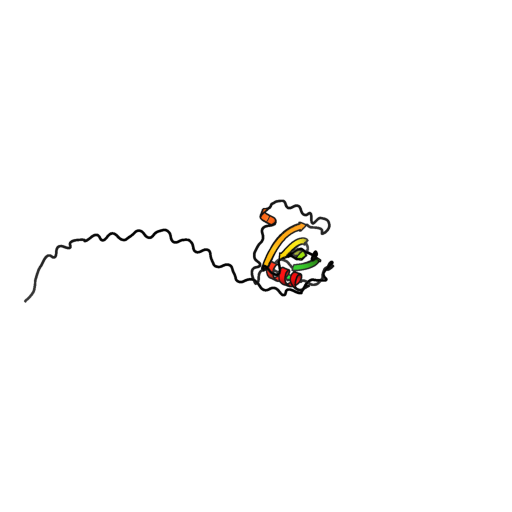TOM 651 C C . ARG A 1 93 ? -0.557 4.176 0.403 1.00 89.25 93 ARG A C 1
ATOM 653 O O . ARG A 1 93 ? 0.398 4.033 1.158 1.00 89.25 93 ARG A O 1
ATOM 660 N N . ALA A 1 94 ? -1.736 4.635 0.806 1.00 88.50 94 ALA A N 1
ATOM 661 C CA . ALA A 1 94 ? -2.104 4.771 2.213 1.00 88.50 94 ALA A CA 1
ATOM 662 C C . ALA A 1 94 ? -3.257 3.820 2.533 1.00 88.50 94 ALA A C 1
ATOM 664 O O . ALA A 1 94 ? -4.272 3.859 1.838 1.00 88.50 94 ALA A O 1
ATOM 665 N N . TYR A 1 95 ? -3.124 3.016 3.586 1.00 89.50 95 TYR A N 1
ATOM 666 C CA . TYR A 1 95 ? -4.147 2.078 4.051 1.00 89.50 95 TYR A CA 1
ATOM 667 C C . TYR A 1 95 ? -4.660 2.473 5.428 1.00 89.50 95 TYR A C 1
ATOM 669 O O . TYR A 1 95 ? -3.904 2.546 6.392 1.00 89.50 95 TYR A O 1
ATOM 677 N N . ASP A 1 96 ? -5.960 2.709 5.527 1.00 88.88 96 ASP A N 1
ATOM 678 C CA . ASP A 1 96 ? -6.669 2.852 6.792 1.00 88.88 96 ASP A CA 1
ATOM 679 C C . ASP A 1 96 ? -7.181 1.465 7.198 1.00 88.88 96 ASP A C 1
ATOM 681 O O . ASP A 1 96 ? -8.256 1.032 6.776 1.00 88.88 96 ASP A O 1
ATOM 685 N N . CYS A 1 97 ? -6.343 0.740 7.944 1.00 85.12 97 CYS A N 1
ATOM 686 C CA . CYS A 1 97 ? -6.555 -0.668 8.283 1.00 85.12 97 CYS A CA 1
ATOM 687 C C . CYS A 1 97 ? -7.816 -0.887 9.130 1.00 85.12 97 CYS A C 1
ATOM 689 O O . CYS A 1 97 ? -8.468 -1.916 8.995 1.00 85.12 97 CYS A O 1
ATOM 691 N N . ALA A 1 98 ? -8.176 0.093 9.967 1.00 83.19 98 ALA A N 1
ATOM 692 C CA . ALA A 1 98 ? -9.369 0.036 10.805 1.00 83.19 98 ALA A CA 1
ATOM 693 C C . ALA A 1 98 ? -10.646 0.325 10.004 1.00 83.19 98 ALA A C 1
ATOM 695 O O . ALA A 1 98 ? -11.667 -0.327 10.208 1.00 83.19 98 ALA A O 1
ATOM 696 N N . ALA A 1 99 ? -10.595 1.285 9.075 1.00 85.06 99 ALA A N 1
ATOM 697 C CA . ALA A 1 99 ? -11.742 1.618 8.235 1.00 85.06 99 ALA A CA 1
ATOM 698 C C . ALA A 1 99 ? -11.910 0.686 7.021 1.00 85.06 99 ALA A C 1
ATOM 700 O O . ALA A 1 99 ? -12.900 0.807 6.302 1.00 85.06 99 ALA A O 1
ATOM 701 N N . GLY A 1 100 ? -10.939 -0.188 6.736 1.00 88.00 100 GLY A N 1
ATOM 702 C CA . GLY A 1 100 ? -10.955 -1.037 5.544 1.00 88.00 100 GLY A CA 1
ATOM 703 C C . GLY A 1 100 ? -10.900 -0.223 4.247 1.00 88.00 100 GLY A C 1
ATOM 704 O O . GLY A 1 100 ? -11.570 -0.556 3.268 1.00 88.00 100 GLY A O 1
ATOM 705 N N . THR A 1 101 ? -10.139 0.878 4.229 1.00 90.44 101 THR A N 1
ATOM 706 C CA . THR A 1 101 ? -10.046 1.765 3.055 1.00 90.44 101 THR A CA 1
ATOM 707 C C . THR A 1 101 ? -8.610 2.066 2.656 1.00 90.44 101 THR A C 1
ATOM 709 O O . THR A 1 101 ? -7.679 1.906 3.442 1.00 90.44 101 THR A O 1
ATOM 712 N N . TRP A 1 102 ? -8.420 2.530 1.423 1.00 91.19 102 TRP A N 1
ATOM 713 C CA . TRP A 1 102 ? -7.111 2.894 0.898 1.00 91.19 102 TRP A CA 1
ATOM 714 C C . TRP A 1 102 ? -7.152 4.131 0.002 1.00 91.19 102 TRP A C 1
ATOM 716 O O . TRP A 1 102 ? -8.216 4.567 -0.445 1.00 91.19 102 TRP A O 1
ATOM 726 N N . ARG A 1 103 ? -5.978 4.717 -0.240 1.00 88.44 103 ARG A N 1
ATOM 727 C CA . ARG A 1 103 ? -5.765 5.852 -1.146 1.00 88.44 103 ARG A CA 1
ATOM 728 C C . ARG A 1 103 ? -4.526 5.624 -1.997 1.00 88.44 103 ARG A C 1
ATOM 730 O O . ARG A 1 103 ? -3.522 5.096 -1.510 1.00 88.44 103 ARG A O 1
ATOM 737 N N . TRP A 1 104 ? -4.587 6.048 -3.253 1.00 87.56 104 TRP A N 1
ATOM 738 C CA . TRP A 1 104 ? -3.411 6.136 -4.109 1.00 87.56 104 TRP A CA 1
ATOM 739 C C . TRP A 1 104 ? -2.658 7.426 -3.767 1.00 87.56 104 TRP A C 1
ATOM 741 O O . TRP A 1 104 ? -3.276 8.473 -3.582 1.00 87.56 104 TRP A O 1
ATOM 751 N N . LEU A 1 105 ? -1.333 7.347 -3.634 1.00 81.44 105 LEU A N 1
ATOM 752 C CA . LEU A 1 105 ? -0.491 8.512 -3.335 1.00 81.44 105 LEU A CA 1
ATOM 753 C C . LEU A 1 105 ? 0.452 8.878 -4.484 1.00 81.44 105 LEU A C 1
ATOM 755 O O . LEU A 1 105 ? 0.850 10.032 -4.594 1.00 81.44 105 LEU A O 1
ATOM 759 N N . GLY A 1 106 ? 0.825 7.903 -5.313 1.00 82.88 106 GLY A N 1
ATOM 760 C CA . GLY A 1 106 ? 1.771 8.110 -6.401 1.00 82.88 106 GLY A CA 1
ATOM 761 C C . GLY A 1 106 ? 2.152 6.816 -7.109 1.00 82.88 106 GLY A C 1
ATOM 762 O O . GLY A 1 106 ? 1.960 5.715 -6.574 1.00 82.88 106 GLY A O 1
ATOM 763 N N . GLU A 1 107 ? 2.748 6.959 -8.289 1.00 87.88 107 GLU A N 1
ATOM 764 C CA . GLU A 1 107 ? 3.553 5.918 -8.916 1.00 87.88 107 GLU A CA 1
ATOM 765 C C . GLU A 1 107 ? 4.771 6.506 -9.630 1.00 87.88 107 GLU A C 1
ATOM 767 O O . GLU A 1 107 ? 4.724 7.632 -10.120 1.00 87.88 107 GLU A O 1
ATOM 772 N N . ALA A 1 108 ? 5.870 5.756 -9.680 1.00 83.00 108 ALA A N 1
ATOM 773 C CA . ALA A 1 108 ? 7.087 6.183 -10.361 1.00 83.00 108 ALA A CA 1
ATOM 774 C C . ALA A 1 108 ? 7.930 4.995 -10.831 1.00 83.00 108 ALA A C 1
ATOM 776 O O . ALA A 1 108 ? 7.874 3.909 -10.265 1.00 83.00 108 ALA A O 1
ATOM 777 N N . ALA A 1 109 ? 8.781 5.208 -11.835 1.00 85.25 109 ALA A N 1
ATOM 778 C CA . ALA A 1 109 ? 9.748 4.197 -12.278 1.00 85.25 109 ALA A CA 1
ATOM 779 C C . ALA A 1 109 ? 10.938 4.027 -11.311 1.00 85.25 10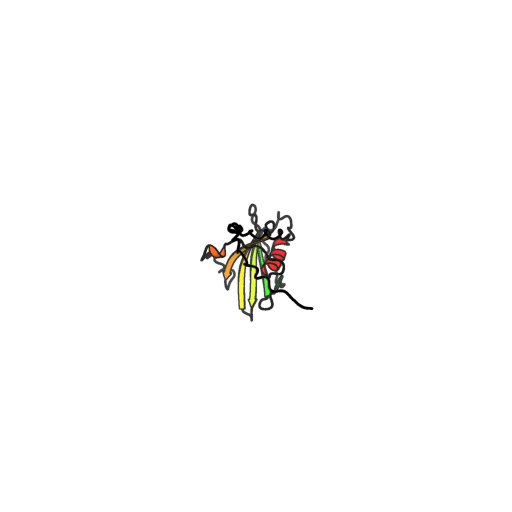9 ALA A C 1
ATOM 781 O O . ALA A 1 109 ? 11.668 3.044 -11.398 1.00 85.25 109 ALA A O 1
ATOM 782 N N . ARG A 1 110 ? 11.159 4.989 -10.405 1.00 78.44 110 ARG A N 1
ATOM 783 C CA . ARG A 1 110 ? 12.245 4.970 -9.417 1.00 78.44 110 ARG A CA 1
ATOM 784 C C . ARG A 1 110 ? 11.741 5.448 -8.051 1.00 78.44 110 ARG A C 1
ATOM 786 O O . ARG A 1 110 ? 10.853 6.303 -8.031 1.00 78.44 110 ARG A O 1
ATOM 793 N N . PRO A 1 111 ? 12.293 4.943 -6.934 1.00 71.94 111 PRO A N 1
ATOM 794 C CA . PRO A 1 111 ? 11.787 5.257 -5.599 1.00 71.94 111 PRO A CA 1
ATOM 795 C C . PRO A 1 111 ? 12.032 6.722 -5.202 1.00 71.94 111 PRO A C 1
ATOM 797 O O . PRO A 1 111 ? 11.162 7.342 -4.600 1.00 71.94 111 PRO A O 1
ATOM 800 N N . ASP A 1 112 ? 13.160 7.307 -5.615 1.00 72.69 112 ASP A N 1
ATOM 801 C CA . ASP A 1 112 ? 13.517 8.725 -5.426 1.00 72.69 112 ASP A CA 1
ATOM 802 C C . ASP A 1 112 ? 12.603 9.686 -6.204 1.00 72.69 112 ASP A C 1
ATOM 804 O O . ASP A 1 112 ? 12.524 10.873 -5.899 1.00 72.69 112 ASP A O 1
ATOM 808 N N . ARG A 1 113 ? 11.895 9.161 -7.210 1.00 67.88 113 ARG A N 1
ATOM 809 C CA . ARG A 1 113 ? 10.977 9.908 -8.074 1.00 67.88 113 ARG A CA 1
ATOM 810 C C . ARG A 1 113 ? 9.515 9.649 -7.768 1.00 67.88 113 ARG A C 1
ATOM 812 O O . ARG A 1 113 ? 8.671 10.072 -8.559 1.00 67.88 113 ARG A O 1
ATOM 819 N N . ILE A 1 114 ? 9.198 8.988 -6.652 1.00 69.75 114 ILE A N 1
ATOM 820 C CA . ILE A 1 114 ? 7.837 8.984 -6.106 1.00 69.75 114 ILE A CA 1
ATOM 821 C C . ILE A 1 114 ? 7.562 10.409 -5.625 1.00 69.75 114 ILE A C 1
ATOM 823 O O . ILE A 1 114 ? 7.639 10.740 -4.446 1.00 69.75 114 ILE A O 1
ATOM 827 N N . SER A 1 115 ? 7.305 11.291 -6.581 1.00 55.03 115 SER A N 1
ATOM 828 C CA . SER A 1 115 ? 6.805 12.612 -6.297 1.00 55.03 115 SER A CA 1
ATOM 829 C C . SER A 1 115 ? 5.380 12.421 -5.807 1.00 55.03 115 SER A C 1
ATOM 831 O O . SER A 1 115 ? 4.587 11.713 -6.432 1.00 55.03 115 SER A O 1
ATOM 833 N N . LEU A 1 116 ? 5.032 13.093 -4.713 1.00 53.50 116 LEU A N 1
ATOM 834 C CA . LEU A 1 116 ? 3.645 13.379 -4.350 1.00 53.50 116 LEU A CA 1
ATOM 835 C C . LEU A 1 116 ? 3.044 14.361 -5.373 1.00 53.50 116 LEU A C 1
ATOM 837 O O . LEU A 1 116 ? 2.403 15.341 -4.998 1.00 53.50 116 LEU A O 1
ATOM 841 N N . SER A 1 117 ? 3.273 14.145 -6.672 1.00 42.09 117 SER A N 1
ATOM 842 C CA . SER A 1 117 ? 2.606 14.848 -7.753 1.00 42.09 117 SER A CA 1
ATOM 843 C C . SER A 1 117 ? 1.171 14.339 -7.776 1.00 42.09 117 SER A C 1
ATOM 845 O O . SER A 1 117 ? 0.788 13.533 -8.623 1.00 42.09 117 SER A O 1
ATOM 847 N N . VAL A 1 118 ? 0.400 14.794 -6.787 1.00 45.38 118 VAL A N 1
ATOM 848 C CA . VAL A 1 118 ? -1.055 14.743 -6.700 1.00 45.38 118 VAL A CA 1
ATOM 849 C C . VAL A 1 118 ? -1.564 15.517 -7.912 1.00 45.38 118 VAL A C 1
ATOM 851 O O . VAL A 1 118 ? -1.883 16.696 -7.833 1.00 45.38 118 VAL A O 1
ATOM 854 N N . THR A 1 119 ? -1.538 14.886 -9.084 1.00 41.28 119 THR A N 1
ATOM 855 C CA . THR A 1 119 ? -1.913 15.546 -10.341 1.00 41.28 119 THR A CA 1
ATOM 856 C C . THR A 1 119 ? -3.427 15.550 -10.527 1.00 41.28 119 THR A C 1
ATOM 858 O O . THR A 1 119 ? -3.932 16.240 -11.402 1.00 41.28 119 THR A O 1
ATOM 861 N N . SER A 1 120 ? -4.184 14.877 -9.652 1.00 42.44 120 SER A N 1
ATOM 862 C CA . SER A 1 120 ? -5.598 15.190 -9.444 1.00 42.44 120 SER A CA 1
ATOM 863 C C . SER A 1 120 ? -6.092 14.746 -8.066 1.00 42.44 120 SER A C 1
ATOM 865 O O . SER A 1 120 ? -5.717 13.693 -7.547 1.00 42.44 120 SER A O 1
ATOM 867 N N . LEU A 1 121 ? -6.997 15.535 -7.484 1.00 41.72 121 LEU A N 1
ATOM 868 C CA . LEU A 1 121 ? -7.747 15.207 -6.264 1.00 41.72 121 LEU A CA 1
ATOM 869 C C . LEU A 1 121 ? -8.565 13.902 -6.396 1.00 41.72 121 LEU A C 1
ATOM 871 O O . LEU A 1 121 ? -8.928 13.293 -5.392 1.00 41.72 121 LEU A O 1
ATOM 875 N N . ASP A 1 122 ? -8.801 13.421 -7.621 1.00 46.69 122 ASP A N 1
ATOM 876 C CA . ASP A 1 122 ? -9.438 12.127 -7.885 1.00 46.69 122 ASP A CA 1
ATOM 877 C C . ASP A 1 122 ? -8.567 10.923 -7.506 1.00 46.69 122 ASP A C 1
ATOM 879 O O . ASP A 1 122 ? -9.089 9.842 -7.213 1.00 46.69 122 ASP A O 1
ATOM 883 N N . GLN A 1 123 ? -7.248 11.107 -7.435 1.00 53.59 123 GLN A N 1
ATOM 884 C CA . GLN A 1 123 ? -6.306 10.050 -7.076 1.00 53.59 123 GLN A CA 1
ATOM 885 C C . GLN A 1 123 ? -6.153 9.870 -5.557 1.00 53.59 123 GLN A C 1
ATOM 887 O O . GLN A 1 123 ? -5.811 8.781 -5.107 1.00 53.59 123 GLN A O 1
ATOM 892 N N . THR A 1 124 ? -6.512 10.865 -4.741 1.00 63.88 124 THR A N 1
ATOM 893 C CA . THR A 1 124 ? -6.505 10.755 -3.269 1.00 63.88 124 THR A CA 1
ATOM 894 C C . THR A 1 124 ? -7.852 10.323 -2.684 1.00 63.88 124 THR A C 1
ATOM 896 O O . THR A 1 124 ? -7.992 10.231 -1.456 1.00 63.88 124 THR A O 1
ATOM 899 N N . ARG A 1 125 ? -8.844 10.014 -3.536 1.00 73.81 125 ARG A N 1
ATOM 900 C CA . ARG A 1 125 ? -10.146 9.504 -3.092 1.00 73.81 125 ARG A CA 1
ATOM 901 C C . ARG A 1 125 ? -9.959 8.232 -2.272 1.00 73.81 125 ARG A C 1
ATOM 903 O O . ARG A 1 125 ? -9.295 7.283 -2.688 1.00 73.81 125 ARG A O 1
ATOM 910 N N . ARG A 1 126 ? -10.589 8.222 -1.098 1.00 84.81 126 ARG A N 1
ATOM 911 C CA . ARG A 1 126 ? -10.692 7.044 -0.238 1.00 84.81 126 ARG A CA 1
ATOM 912 C C . ARG A 1 126 ? -11.531 5.988 -0.962 1.00 84.81 126 ARG A C 1
ATOM 914 O O . ARG A 1 126 ? -12.675 6.256 -1.319 1.00 84.81 126 ARG A O 1
ATOM 921 N N . ARG A 1 127 ? -10.958 4.807 -1.176 1.00 89.31 127 ARG A N 1
ATOM 922 C CA . ARG A 1 127 ? -11.606 3.649 -1.806 1.00 89.31 127 ARG A CA 1
ATOM 923 C C . ARG A 1 127 ? -11.768 2.538 -0.780 1.00 89.31 127 ARG A C 1
ATOM 925 O O . ARG A 1 127 ? -10.893 2.356 0.064 1.00 89.31 127 ARG A O 1
ATOM 932 N N . ALA A 1 128 ? -12.872 1.803 -0.848 1.00 90.88 128 ALA A N 1
ATOM 933 C CA . ALA A 1 128 ? -13.050 0.608 -0.032 1.00 90.88 128 ALA A CA 1
ATOM 934 C C . ALA A 1 128 ? -12.071 -0.486 -0.478 1.00 90.88 128 ALA A C 1
ATOM 936 O O . ALA A 1 128 ? -11.783 -0.629 -1.670 1.00 90.88 128 ALA A O 1
ATO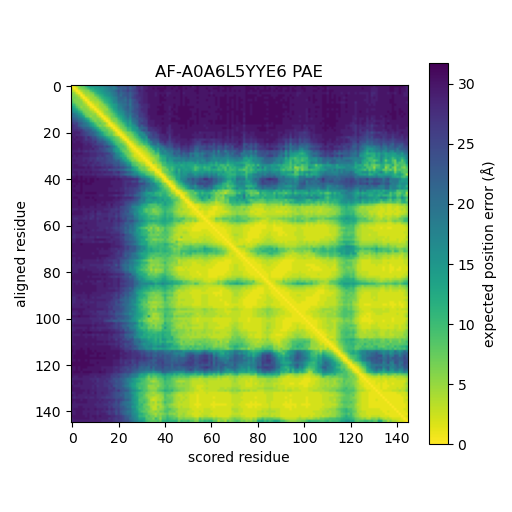M 937 N N . LEU A 1 129 ? -11.554 -1.252 0.478 1.00 91.25 129 LEU A N 1
ATOM 938 C CA . LEU A 1 129 ? -10.840 -2.486 0.185 1.00 91.25 129 LEU A CA 1
ATOM 939 C C . LEU A 1 129 ? -11.867 -3.570 -0.127 1.00 91.25 129 LEU A C 1
ATOM 941 O O . LEU A 1 129 ? -12.744 -3.852 0.681 1.00 91.25 129 LEU A O 1
ATOM 945 N N . VAL A 1 130 ? -11.765 -4.168 -1.311 1.00 91.12 130 VAL A N 1
ATOM 946 C CA . VAL A 1 130 ? -12.672 -5.236 -1.741 1.00 91.12 130 VAL A CA 1
ATOM 947 C C . VAL A 1 130 ? -12.005 -6.582 -1.461 1.00 91.12 130 VAL A C 1
ATOM 949 O O . VAL A 1 130 ? -10.920 -6.813 -2.004 1.00 91.12 130 VAL A O 1
ATOM 952 N N . PRO A 1 131 ? -12.597 -7.480 -0.655 1.00 88.94 131 PRO A N 1
ATOM 953 C CA . PRO A 1 131 ? -12.030 -8.803 -0.408 1.00 88.94 131 PRO A CA 1
ATOM 954 C C . PRO A 1 131 ? -11.674 -9.535 -1.708 1.00 88.94 131 PRO A C 1
ATOM 956 O O . PRO A 1 131 ? -12.428 -9.516 -2.676 1.00 88.94 131 PRO A O 1
ATOM 959 N N . GLY A 1 132 ? -10.489 -10.144 -1.747 1.00 86.62 132 GLY A N 1
ATOM 960 C CA . GLY A 1 132 ? -9.974 -10.846 -2.931 1.00 86.62 132 GLY A CA 1
ATOM 961 C C . GLY A 1 132 ? -9.317 -9.958 -3.998 1.00 86.62 132 GLY A C 1
ATOM 962 O O . GLY A 1 132 ? -8.609 -10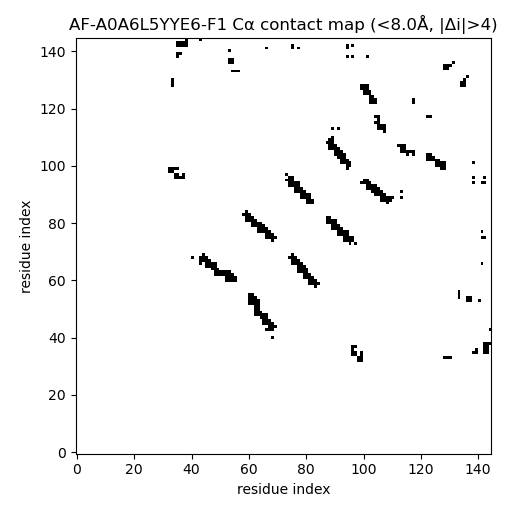.492 -4.856 1.00 86.62 132 GLY A O 1
ATOM 963 N N . SER A 1 133 ? -9.469 -8.629 -3.928 1.00 92.19 133 SER A N 1
ATOM 964 C CA . SER A 1 133 ? -8.735 -7.695 -4.799 1.00 92.19 133 SER A CA 1
ATOM 965 C C . SER A 1 133 ? -7.234 -7.685 -4.504 1.00 92.19 133 SER A C 1
ATOM 967 O O . SER A 1 133 ? -6.783 -8.097 -3.427 1.00 92.19 133 SER A O 1
ATOM 969 N N . ILE A 1 134 ? -6.448 -7.182 -5.460 1.00 93.44 134 ILE A N 1
ATOM 970 C CA . ILE A 1 134 ? -5.009 -7.019 -5.265 1.00 93.44 134 ILE A CA 1
ATOM 971 C C . ILE A 1 134 ? -4.728 -6.027 -4.134 1.00 93.44 134 ILE A C 1
ATOM 973 O O . ILE A 1 134 ? -3.943 -6.336 -3.241 1.00 93.44 134 ILE A O 1
ATOM 977 N N . GLU A 1 135 ? -5.446 -4.905 -4.076 1.00 93.12 135 GLU A N 1
ATOM 978 C CA . GLU A 1 135 ? -5.296 -3.912 -3.013 1.00 93.12 135 GLU A CA 1
ATOM 979 C C . GLU A 1 135 ? -5.634 -4.476 -1.637 1.00 93.12 135 GLU A C 1
ATOM 981 O O . GLU A 1 135 ? -4.948 -4.155 -0.673 1.00 93.12 135 GLU A O 1
ATOM 986 N N . HIS A 1 136 ? -6.630 -5.357 -1.536 1.00 92.06 136 HIS A N 1
ATOM 987 C CA . HIS A 1 136 ? -6.938 -6.041 -0.283 1.00 92.06 136 HIS A CA 1
ATOM 988 C C . HIS A 1 136 ? -5.792 -6.942 0.189 1.00 92.06 136 HIS A C 1
ATOM 990 O O . HIS A 1 136 ? -5.452 -6.927 1.370 1.00 92.06 136 HIS A O 1
ATOM 996 N N . ARG A 1 137 ? -5.150 -7.689 -0.720 1.00 92.50 137 ARG A N 1
ATOM 997 C CA . ARG A 1 137 ? -3.972 -8.511 -0.383 1.00 92.50 137 ARG A CA 1
ATOM 998 C C . ARG A 1 137 ? -2.776 -7.654 0.041 1.00 92.50 137 ARG A C 1
ATOM 1000 O O . ARG A 1 137 ? -2.135 -7.954 1.045 1.00 92.50 137 ARG A O 1
ATOM 1007 N N . LEU A 1 138 ? -2.507 -6.568 -0.685 1.00 93.06 138 LEU A N 1
ATOM 1008 C CA . LEU A 1 138 ? -1.434 -5.626 -0.348 1.00 93.06 138 LEU A CA 1
ATOM 1009 C C . LEU A 1 138 ? -1.678 -4.947 1.007 1.00 93.06 138 LEU A C 1
ATOM 1011 O O . LEU A 1 138 ? -0.753 -4.835 1.811 1.00 93.06 138 LEU A O 1
ATOM 1015 N N . ALA A 1 139 ? -2.920 -4.535 1.275 1.00 91.06 139 ALA A N 1
ATOM 1016 C CA . ALA A 1 139 ? -3.324 -3.952 2.548 1.00 91.06 139 ALA A CA 1
ATOM 1017 C C . ALA A 1 139 ? -3.174 -4.953 3.695 1.00 91.06 139 ALA A C 1
ATOM 1019 O O . ALA A 1 139 ? -2.639 -4.591 4.733 1.00 91.06 139 ALA A O 1
ATOM 1020 N N . HIS A 1 140 ? -3.575 -6.214 3.505 1.00 88.38 140 HIS A N 1
ATOM 1021 C CA . HIS A 1 140 ? -3.396 -7.255 4.517 1.00 88.38 140 HIS A CA 1
ATOM 1022 C C . HIS A 1 140 ? -1.925 -7.404 4.912 1.00 88.38 140 HIS A C 1
ATOM 1024 O O . HIS A 1 140 ? -1.625 -7.520 6.094 1.00 88.38 140 HIS A O 1
ATOM 1030 N N . TYR A 1 141 ? -1.004 -7.353 3.947 1.00 86.19 141 TYR A N 1
ATOM 1031 C CA . TYR A 1 141 ? 0.424 -7.414 4.246 1.00 86.19 141 TYR A CA 1
ATOM 1032 C C . TYR A 1 141 ? 0.907 -6.157 4.977 1.00 86.19 141 TYR A C 1
ATOM 1034 O O . TYR A 1 141 ? 1.510 -6.266 6.035 1.00 86.19 141 TYR A O 1
ATOM 1042 N N . ALA A 1 142 ? 0.600 -4.963 4.460 1.00 86.25 142 ALA A N 1
ATOM 1043 C CA . ALA A 1 142 ? 1.037 -3.703 5.069 1.00 86.25 142 ALA A CA 1
ATOM 1044 C C . ALA A 1 142 ? 0.457 -3.477 6.475 1.00 86.25 142 ALA A C 1
ATOM 1046 O O . ALA A 1 142 ? 1.135 -2.924 7.335 1.00 86.25 142 ALA A O 1
ATOM 1047 N N . CYS A 1 143 ? -0.784 -3.904 6.708 1.00 84.12 143 CYS A N 1
ATOM 1048 C CA . CYS A 1 143 ? -1.450 -3.798 8.000 1.00 84.12 143 CYS A CA 1
ATOM 1049 C C . CYS A 1 143 ? -0.994 -4.888 8.992 1.00 84.12 143 CYS A C 1
ATOM 1051 O O . CYS A 1 143 ? -1.071 -4.672 10.199 1.00 84.12 143 CYS A O 1
ATOM 1053 N N . ALA A 1 144 ? -0.495 -6.030 8.510 1.00 78.56 144 ALA A N 1
ATOM 1054 C CA . ALA A 1 144 ? 0.016 -7.107 9.357 1.00 78.56 144 ALA A CA 1
ATOM 1055 C C . ALA A 1 144 ? 1.490 -6.951 9.765 1.00 78.56 144 ALA A C 1
ATOM 1057 O O . ALA A 1 144 ? 1.988 -7.807 10.499 1.00 78.56 144 ALA A O 1
ATOM 1058 N N . LEU A 1 145 ? 2.211 -5.938 9.276 1.00 67.94 145 LEU A N 1
ATOM 1059 C CA . LEU A 1 145 ? 3.554 -5.604 9.772 1.00 67.94 145 LEU A CA 1
ATOM 1060 C C . LEU A 1 145 ? 3.444 -5.039 11.180 1.00 67.94 145 LEU A C 1
ATOM 1062 O O . LEU A 1 145 ? 4.217 -5.538 12.031 1.00 67.94 145 LEU A O 1
#

Organism: NCBI:txid2662447

pLDDT: mean 71.28, std 18.84, range [31.62, 94.19]

Nearest PDB structures (foldseek):
  5lc6-assembly2_B  TM=7.467E-01  e=8.283E+00  Dioscoreophyllum cumminsii
  5o7s-assembly1_B  TM=6.776E-01  e=7.388E+00  Dioscoreophyllum cumminsii
  8jz0-assembly1_A  TM=6.748E-01  e=9.832E+00  Dioscoreophyllum cumminsii
  5wzq-assembly1_A  TM=4.384E-01  e=6.590E+00  Bifidobacterium bifidum

Solvent-accessible surface area (backbone atoms only — not comparable to full-atom values): 8908 Å² total; per-residue (Å²): 133,83,86,88,87,81,87,78,85,83,82,85,80,85,77,85,76,82,82,80,70,84,76,75,78,74,74,75,77,78,76,77,78,47,83,47,60,72,57,88,76,93,74,46,80,65,44,86,48,45,94,56,74,65,43,63,75,92,70,37,43,28,23,41,46,29,40,34,46,57,89,96,52,86,40,37,42,34,32,29,36,39,37,42,96,89,45,60,34,33,38,33,34,36,32,27,48,84,73,21,30,33,25,51,50,34,64,21,78,42,79,95,55,52,47,76,68,70,84,45,78,78,48,56,46,79,37,77,49,48,86,89,38,64,66,32,43,48,42,42,53,67,35,55,105